Protein AF-A0A935K4A4-F1 (afdb_monomer_lite)

Foldseek 3Di:
DQQFAAQLQLEQHKKKKKKAKCDDPAFDDDFFKWWAALNWIKTADDPDDHYNDIDMDIGTLYQQRIATPVPRHGGDPVRSSSSNNGTPDMDGDQDTHPDDIGMDMGDTDRDGAAEAEADQEAEEAEDDQAWHKYFNHHYNYHYHYPDDPCQWDWDDDPGIIIIHGDDPDDPDDDD

Secondary structure (DSSP, 8-state):
--SSB--GGGTTSEEEEEEE-S--SSB----SEEEEETTEEEEE--SS---SS-EEEEEE--GGG-EETTT-SBPPHHHHHHHHTTEEEEEE----BSS----EEEEEEE--PEEEE--SS--EEEE-SS-EEEE--SS--EEEE-S-GGGEEEEE-SS-EEEEE-----S----

Sequence (175 aa):
MAFLGDQSLADGERISFDMRQSSNLNQFNADDIILQGGGLRLVHDLTSNPGTNWTHFDVPLEYNEWRDKTSGALATPAQFSQALSAVLALYIRGEYSNDPEIGGLDNVVLKRAALVSGTAGADSISDAAGSDIIDGGAGVDLVSFSGLRSSFSVEKNASSWIVHAGIDHNQPNRY

Structure (mmCIF, N/CA/C/O backbone):
data_AF-A0A935K4A4-F1
#
_entry.id   AF-A0A935K4A4-F1
#
loop_
_atom_site.group_PDB
_atom_site.id
_atom_site.type_symbol
_atom_site.label_atom_id
_atom_site.label_alt_id
_atom_site.label_comp_id
_atom_site.label_asym_id
_atom_site.label_entity_id
_atom_site.label_seq_id
_atom_site.pdbx_PDB_ins_code
_atom_site.Cartn_x
_atom_site.Cartn_y
_atom_site.Cartn_z
_atom_site.occupancy
_atom_site.B_iso_or_equiv
_atom_site.auth_seq_id
_atom_site.auth_comp_id
_atom_site.auth_asym_id
_atom_site.auth_atom_id
_atom_site.pdbx_PDB_model_num
ATOM 1 N N . MET A 1 1 ? -5.847 -14.988 -3.941 1.00 53.28 1 MET A N 1
ATOM 2 C CA . MET A 1 1 ? -6.686 -13.772 -3.839 1.00 53.28 1 MET A CA 1
ATOM 3 C C . MET A 1 1 ? -6.130 -12.810 -2.776 1.00 53.28 1 MET A C 1
ATOM 5 O O . MET A 1 1 ? -6.903 -12.221 -2.044 1.00 53.28 1 MET A O 1
ATOM 9 N N . ALA A 1 2 ? -4.803 -12.650 -2.658 1.00 82.12 2 ALA A N 1
ATOM 10 C CA . ALA A 1 2 ? -4.202 -11.922 -1.529 1.00 82.12 2 ALA A CA 1
ATOM 11 C C . ALA A 1 2 ? -4.163 -10.389 -1.708 1.00 82.12 2 ALA A C 1
ATOM 13 O O . ALA A 1 2 ? -4.127 -9.674 -0.719 1.00 82.12 2 ALA A O 1
ATOM 14 N N . PHE A 1 3 ? -4.209 -9.899 -2.953 1.00 92.00 3 PHE A N 1
ATOM 15 C CA . PHE A 1 3 ? -3.975 -8.485 -3.296 1.00 92.00 3 PHE A CA 1
ATOM 16 C C . PHE A 1 3 ? -5.168 -7.787 -3.969 1.00 92.00 3 PHE A C 1
ATOM 18 O O . PHE A 1 3 ? -5.095 -6.604 -4.274 1.00 92.00 3 PHE A O 1
ATOM 25 N N . LEU A 1 4 ? -6.242 -8.526 -4.261 1.00 96.38 4 LEU A N 1
ATOM 26 C CA . LEU A 1 4 ? -7.413 -8.039 -5.002 1.00 96.38 4 LEU A CA 1
ATOM 27 C C . LEU A 1 4 ? -8.659 -8.076 -4.112 1.00 96.38 4 LEU A C 1
ATOM 29 O O . LEU A 1 4 ? -8.640 -8.709 -3.056 1.00 96.38 4 LEU A O 1
ATOM 33 N N . GLY A 1 5 ? -9.745 -7.455 -4.563 1.00 97.00 5 GLY A N 1
ATOM 34 C CA . GLY A 1 5 ? -10.986 -7.332 -3.800 1.00 97.00 5 GLY A CA 1
ATOM 35 C C . GLY A 1 5 ? -10.921 -6.200 -2.779 1.00 97.00 5 GLY A C 1
ATOM 36 O O . GLY A 1 5 ? -10.238 -5.205 -3.005 1.00 97.00 5 GLY A O 1
ATOM 37 N N . ASP A 1 6 ? -11.648 -6.347 -1.676 1.00 96.50 6 ASP A N 1
ATOM 38 C CA . ASP A 1 6 ? -11.671 -5.347 -0.609 1.00 96.50 6 ASP A CA 1
ATOM 39 C C . ASP A 1 6 ? -10.356 -5.360 0.188 1.00 96.50 6 ASP A C 1
ATOM 41 O O . ASP A 1 6 ? -10.041 -6.299 0.931 1.00 96.50 6 ASP A O 1
ATOM 45 N N . GLN A 1 7 ? -9.585 -4.292 0.007 1.00 96.94 7 GLN A N 1
ATOM 46 C CA . GLN A 1 7 ? -8.324 -4.016 0.679 1.00 96.94 7 GLN A CA 1
ATOM 47 C C . GLN A 1 7 ? -8.425 -2.766 1.560 1.00 96.94 7 GLN A C 1
ATOM 49 O O . GLN A 1 7 ? -7.402 -2.170 1.875 1.00 96.94 7 GLN A O 1
ATOM 54 N N . SER A 1 8 ? -9.624 -2.366 2.002 1.00 95.19 8 SER A N 1
ATOM 55 C CA . SER A 1 8 ? -9.807 -1.170 2.838 1.00 95.19 8 SER A CA 1
ATOM 56 C C . SER A 1 8 ? -8.998 -1.199 4.139 1.00 95.19 8 SER A C 1
ATOM 58 O O . SER A 1 8 ? -8.599 -0.151 4.626 1.00 95.19 8 SER A O 1
ATOM 60 N N . LEU A 1 9 ? -8.673 -2.385 4.667 1.00 93.25 9 LEU A N 1
ATOM 61 C CA . LEU A 1 9 ? -7.792 -2.535 5.836 1.00 93.25 9 LEU A CA 1
ATOM 62 C C . LEU A 1 9 ? -6.310 -2.238 5.556 1.00 93.25 9 LEU A C 1
ATOM 64 O O . LEU A 1 9 ? -5.503 -2.322 6.473 1.00 93.25 9 LEU A O 1
ATOM 68 N N . ALA A 1 10 ? -5.932 -1.958 4.310 1.00 94.50 10 ALA A N 1
ATOM 69 C CA . ALA A 1 10 ? -4.580 -1.547 3.944 1.00 94.50 10 ALA A CA 1
ATOM 70 C C . ALA A 1 10 ? -4.402 -0.016 3.938 1.00 94.50 10 ALA A C 1
ATOM 72 O O . ALA A 1 10 ? -3.289 0.456 3.728 1.00 94.50 10 ALA A O 1
ATOM 73 N N . ASP A 1 11 ? -5.475 0.762 4.127 1.00 93.75 11 ASP A N 1
ATOM 74 C CA . ASP A 1 11 ? -5.402 2.227 4.199 1.00 93.75 11 ASP A CA 1
ATOM 75 C C . ASP A 1 11 ? -4.582 2.655 5.428 1.00 93.75 11 ASP A C 1
ATOM 77 O O . ASP A 1 11 ? -4.854 2.211 6.544 1.00 93.75 11 ASP A O 1
ATOM 81 N N . GLY A 1 12 ? -3.538 3.458 5.214 1.00 91.12 12 GLY A N 1
ATOM 82 C CA . GLY A 1 12 ? -2.557 3.831 6.238 1.00 91.12 12 GLY A CA 1
ATOM 83 C C . GLY A 1 12 ? -1.518 2.749 6.569 1.00 91.12 12 GLY A C 1
ATOM 84 O O . GLY A 1 12 ? -0.642 2.979 7.400 1.00 91.12 12 GLY A O 1
ATOM 85 N N . GLU A 1 13 ? -1.580 1.579 5.925 1.00 93.31 13 GLU A N 1
ATOM 86 C CA . GLU A 1 13 ? -0.569 0.526 6.052 1.00 93.31 13 GLU A CA 1
ATOM 87 C C . GLU A 1 13 ? 0.520 0.675 4.980 1.00 93.31 13 GLU A C 1
ATOM 89 O O . GLU A 1 13 ? 0.824 1.777 4.519 1.00 93.31 13 GLU A O 1
ATOM 94 N N . ARG A 1 14 ? 1.182 -0.426 4.606 1.00 94.69 14 ARG A N 1
ATOM 95 C CA . ARG A 1 14 ? 2.311 -0.410 3.674 1.00 94.69 14 ARG A CA 1
ATOM 96 C C . ARG A 1 14 ? 2.249 -1.557 2.679 1.00 94.69 14 ARG A C 1
ATOM 98 O O . ARG A 1 14 ? 1.769 -2.649 2.994 1.00 94.69 14 ARG A O 1
ATOM 105 N N . ILE A 1 15 ? 2.785 -1.314 1.491 1.00 96.94 15 ILE A N 1
ATOM 106 C CA . ILE A 1 15 ? 3.172 -2.356 0.545 1.00 96.94 15 ILE A CA 1
ATOM 107 C C . ILE A 1 15 ? 4.695 -2.450 0.526 1.00 96.94 15 ILE A C 1
ATOM 109 O O . ILE A 1 15 ? 5.377 -1.456 0.280 1.00 96.94 15 ILE A O 1
ATOM 113 N N . SER A 1 16 ? 5.227 -3.642 0.769 1.00 97.12 16 SER A N 1
ATOM 114 C CA . SER A 1 16 ? 6.663 -3.897 0.733 1.00 97.12 16 SER A CA 1
ATOM 115 C C . SER A 1 16 ? 7.013 -5.018 -0.230 1.00 97.12 16 SER A C 1
ATOM 117 O O . SER A 1 16 ? 6.187 -5.877 -0.540 1.00 97.12 16 SER A O 1
ATOM 119 N N . PHE A 1 17 ? 8.220 -4.953 -0.777 1.00 97.94 17 PHE A N 1
ATOM 120 C CA . PHE A 1 17 ? 8.736 -5.913 -1.745 1.00 97.94 17 PHE A CA 1
ATOM 121 C C . PHE A 1 17 ? 10.242 -5.713 -1.924 1.00 97.94 17 PHE A C 1
ATOM 123 O O . PHE A 1 17 ? 10.775 -4.638 -1.653 1.00 97.94 17 PHE A O 1
ATOM 130 N N . ASP A 1 18 ? 10.928 -6.732 -2.426 1.00 98.38 18 ASP A N 1
ATOM 131 C CA . ASP A 1 18 ? 12.330 -6.638 -2.817 1.00 98.38 18 ASP A CA 1
ATOM 132 C C . ASP A 1 18 ? 12.451 -6.656 -4.338 1.00 98.38 18 ASP A C 1
ATOM 134 O O . ASP A 1 18 ? 11.817 -7.467 -5.015 1.00 98.38 18 ASP A O 1
ATOM 138 N N . MET A 1 19 ? 13.305 -5.789 -4.884 1.00 97.94 19 MET A N 1
ATOM 139 C CA . MET A 1 19 ? 13.618 -5.776 -6.311 1.00 97.94 19 MET A CA 1
ATOM 140 C C . MET A 1 19 ? 15.106 -5.750 -6.600 1.00 97.94 19 MET A C 1
ATOM 142 O O . MET A 1 19 ? 15.900 -5.186 -5.851 1.00 97.94 19 MET A O 1
ATOM 146 N N . ARG A 1 20 ? 15.476 -6.305 -7.750 1.00 96.56 20 ARG A N 1
ATOM 147 C CA . ARG A 1 20 ? 16.801 -6.123 -8.345 1.00 96.56 20 ARG A CA 1
ATOM 148 C C . ARG A 1 20 ? 16.705 -6.022 -9.857 1.00 96.56 20 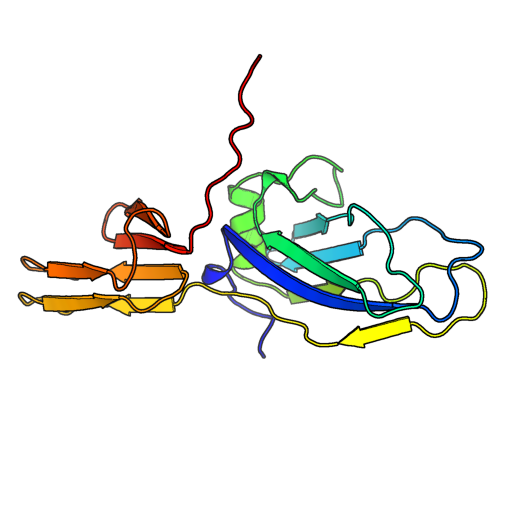ARG A C 1
ATOM 150 O O . ARG A 1 20 ? 15.740 -6.495 -10.450 1.00 96.56 20 ARG A O 1
ATOM 157 N N . GLN A 1 21 ? 17.759 -5.494 -10.452 1.00 96.56 21 GLN A N 1
ATOM 158 C CA . GLN A 1 21 ? 17.995 -5.505 -11.891 1.00 96.56 21 GLN A CA 1
ATOM 159 C C . GLN A 1 21 ? 19.305 -6.237 -12.177 1.00 96.56 21 GLN A C 1
ATOM 161 O O . GLN A 1 21 ? 20.150 -6.405 -11.297 1.00 96.56 21 GLN A O 1
ATOM 166 N N . SER A 1 22 ? 19.517 -6.659 -13.416 1.00 95.75 22 SER A N 1
ATOM 167 C CA . SER A 1 22 ? 20.818 -7.216 -13.819 1.00 95.75 22 SER A CA 1
ATOM 168 C C . SER A 1 22 ? 21.868 -6.135 -14.141 1.00 95.75 22 SER A C 1
ATOM 170 O O . SER A 1 22 ? 23.069 -6.409 -14.124 1.00 95.75 22 SER A O 1
ATOM 172 N N . SER A 1 23 ? 21.421 -4.901 -14.399 1.00 94.69 23 SER A N 1
ATOM 173 C CA . SER A 1 23 ? 22.213 -3.726 -14.791 1.00 94.69 23 SER A CA 1
ATOM 174 C C . SER A 1 23 ? 21.502 -2.444 -14.340 1.00 94.69 23 SER A C 1
ATOM 176 O O . SER A 1 23 ? 20.295 -2.455 -14.153 1.00 94.69 23 SER A O 1
ATOM 178 N N . ASN A 1 24 ? 22.227 -1.333 -14.190 1.00 93.00 24 ASN A N 1
ATOM 179 C CA . ASN A 1 24 ? 21.666 -0.002 -13.911 1.00 93.00 24 ASN A CA 1
ATOM 180 C C . ASN A 1 24 ? 21.921 1.008 -15.047 1.00 93.00 24 ASN A C 1
ATOM 182 O O . ASN A 1 24 ? 21.880 2.221 -14.840 1.00 93.00 24 ASN A O 1
ATOM 186 N N . LEU A 1 25 ? 22.227 0.513 -16.246 1.00 94.12 25 LEU A N 1
ATOM 187 C CA . LEU A 1 25 ? 22.482 1.339 -17.423 1.00 94.12 25 LEU A CA 1
ATOM 188 C C . LEU A 1 25 ? 21.177 1.686 -18.150 1.00 94.12 25 LEU A C 1
ATOM 190 O O . LEU A 1 25 ? 20.208 0.933 -18.098 1.00 94.12 25 LEU A O 1
ATOM 194 N N . ASN A 1 26 ? 21.171 2.828 -18.846 1.00 94.12 26 ASN A N 1
ATOM 195 C CA . ASN A 1 26 ? 20.101 3.252 -19.762 1.00 94.12 26 ASN A CA 1
ATOM 196 C C . ASN A 1 26 ? 18.685 3.241 -19.159 1.00 94.12 26 ASN A C 1
ATOM 198 O O . ASN A 1 26 ? 17.715 2.862 -19.825 1.00 94.12 26 ASN A O 1
ATOM 202 N N . GLN A 1 27 ? 18.573 3.682 -17.902 1.00 94.75 27 GLN A N 1
ATOM 203 C CA . GLN A 1 27 ? 17.307 3.677 -17.179 1.00 94.75 27 GLN A CA 1
ATOM 204 C C . GLN A 1 27 ? 16.279 4.664 -17.755 1.00 94.75 27 GLN A C 1
ATOM 206 O O . GLN A 1 27 ? 16.631 5.747 -18.226 1.00 94.75 27 GLN A O 1
ATOM 211 N N . PHE A 1 28 ? 14.997 4.303 -17.682 1.00 94.56 28 PHE A N 1
ATOM 212 C CA . PHE A 1 28 ? 13.868 5.161 -18.051 1.00 94.56 28 PHE A CA 1
ATOM 213 C C . PHE A 1 28 ? 12.919 5.392 -16.870 1.00 94.56 28 PHE A C 1
ATOM 215 O O . PHE A 1 28 ? 12.956 4.669 -15.875 1.00 94.56 28 PHE A O 1
ATOM 222 N N . ASN A 1 29 ? 12.047 6.395 -16.984 1.00 94.88 29 ASN A N 1
ATOM 223 C CA . ASN A 1 29 ? 11.013 6.683 -15.990 1.00 94.88 29 ASN A CA 1
ATOM 224 C C . ASN A 1 29 ? 9.649 6.136 -16.433 1.00 94.88 29 ASN A C 1
ATOM 226 O O . ASN A 1 29 ? 9.274 6.286 -17.597 1.00 94.88 29 ASN A O 1
ATOM 230 N N . ALA A 1 30 ? 8.905 5.548 -15.504 1.00 95.25 30 ALA A N 1
ATOM 231 C CA . ALA A 1 30 ? 7.518 5.119 -15.652 1.00 95.25 30 ALA A CA 1
ATOM 232 C C . ALA A 1 30 ? 6.883 5.039 -14.256 1.00 95.25 30 ALA A C 1
ATOM 234 O O . ALA A 1 30 ? 7.611 5.128 -13.275 1.00 95.25 30 ALA A O 1
ATOM 235 N N . ASP A 1 31 ? 5.562 4.843 -14.175 1.00 97.44 31 ASP A N 1
ATOM 236 C CA . ASP A 1 31 ? 4.924 4.608 -12.873 1.00 97.44 31 ASP A CA 1
ATOM 237 C C . ASP A 1 31 ? 5.467 3.315 -12.265 1.00 97.44 31 ASP A C 1
ATOM 239 O O . ASP A 1 31 ? 5.477 2.274 -12.938 1.00 97.44 31 ASP A O 1
ATOM 243 N N . ASP A 1 32 ? 5.870 3.363 -11.001 1.00 98.31 32 ASP A N 1
ATOM 244 C CA . ASP A 1 32 ? 6.501 2.211 -10.365 1.00 98.31 32 ASP A CA 1
ATOM 245 C C . ASP A 1 32 ? 5.487 1.288 -9.691 1.00 98.31 32 ASP A C 1
ATOM 247 O O . ASP A 1 32 ? 5.599 0.066 -9.792 1.00 98.31 32 ASP A O 1
ATOM 251 N N . ILE A 1 33 ? 4.459 1.849 -9.052 1.00 98.56 33 ILE A N 1
ATOM 252 C CA . ILE A 1 33 ? 3.354 1.079 -8.480 1.00 98.56 33 ILE A CA 1
ATOM 253 C C . ILE A 1 33 ? 2.035 1.650 -8.976 1.00 98.56 33 ILE A C 1
ATOM 255 O O . ILE A 1 33 ? 1.818 2.858 -8.955 1.00 98.56 33 ILE A O 1
ATOM 259 N N . ILE A 1 34 ? 1.135 0.776 -9.423 1.00 98.62 34 ILE A N 1
ATOM 260 C CA . ILE A 1 34 ? -0.198 1.151 -9.895 1.00 98.62 34 ILE A CA 1
ATOM 261 C C . ILE A 1 34 ? -1.238 0.356 -9.111 1.00 98.62 34 ILE A C 1
ATOM 263 O O . ILE A 1 34 ? -1.319 -0.866 -9.242 1.00 98.62 34 ILE A O 1
ATOM 267 N N . LEU A 1 35 ? -2.086 1.067 -8.375 1.00 98.50 35 LEU A N 1
ATOM 268 C CA . LEU A 1 35 ? -3.283 0.547 -7.730 1.00 98.50 35 LEU A CA 1
ATOM 269 C C . LEU A 1 35 ? -4.504 0.886 -8.590 1.00 98.50 35 LEU A C 1
ATOM 271 O O . LEU A 1 35 ? -4.823 2.056 -8.804 1.00 98.50 35 LEU A O 1
ATOM 275 N N . GLN A 1 36 ? -5.208 -0.129 -9.084 1.00 98.50 36 GLN A N 1
ATOM 276 C CA . GLN A 1 36 ? -6.427 0.046 -9.867 1.00 98.50 36 GLN A CA 1
ATOM 277 C C . GLN A 1 36 ? -7.612 -0.582 -9.142 1.00 98.50 36 GLN A C 1
ATOM 279 O O . GLN A 1 36 ? -7.632 -1.788 -8.909 1.00 98.50 36 GLN A O 1
ATOM 284 N N . GLY A 1 37 ? -8.631 0.217 -8.842 1.00 97.88 37 GLY A N 1
ATOM 285 C CA . GLY A 1 37 ? -9.810 -0.219 -8.099 1.00 97.88 37 GLY A CA 1
ATOM 286 C C . GLY A 1 37 ? -10.860 0.879 -8.015 1.00 97.88 37 GLY A C 1
ATOM 287 O O . GLY A 1 37 ? -10.551 2.047 -8.236 1.00 97.88 37 GLY A O 1
ATOM 288 N N . GLY A 1 38 ? -12.124 0.515 -7.793 1.00 94.81 38 GLY A N 1
ATOM 289 C CA . GLY A 1 38 ? -13.218 1.493 -7.687 1.00 94.81 38 GLY A CA 1
ATOM 290 C C . GLY A 1 38 ? -13.373 2.434 -8.898 1.00 94.81 38 GLY A C 1
ATOM 291 O O . GLY A 1 38 ? -13.920 3.522 -8.756 1.00 94.81 38 GLY A O 1
ATOM 292 N N . GLY A 1 39 ? -12.869 2.058 -10.081 1.00 96.50 39 GLY A N 1
ATOM 293 C CA . GLY A 1 39 ? -12.839 2.912 -11.280 1.00 96.50 39 GLY A CA 1
ATOM 294 C C . GLY A 1 39 ? -11.689 3.930 -11.334 1.00 96.50 39 GLY A C 1
ATOM 295 O O . GLY A 1 39 ? -11.613 4.702 -12.286 1.00 96.50 39 GLY A O 1
ATOM 296 N N . LEU A 1 40 ? -10.791 3.920 -10.350 1.00 98.25 40 LEU A N 1
ATOM 297 C CA . LEU A 1 40 ? -9.618 4.786 -10.252 1.00 98.25 40 LEU A CA 1
ATOM 298 C C . LEU A 1 40 ? -8.342 4.022 -10.610 1.00 98.25 40 LEU A C 1
ATOM 300 O O . LEU A 1 40 ? -8.274 2.794 -10.500 1.00 98.25 40 LEU A O 1
ATOM 304 N N . ARG A 1 41 ? -7.315 4.771 -11.017 1.00 98.56 41 ARG A N 1
ATOM 305 C CA . ARG A 1 41 ? -5.956 4.267 -11.216 1.00 98.56 41 ARG A CA 1
ATOM 306 C C . ARG A 1 41 ? -4.993 5.208 -10.508 1.00 98.56 41 ARG A C 1
ATOM 308 O O . ARG A 1 41 ? -4.707 6.286 -11.020 1.00 98.56 41 ARG A O 1
ATOM 315 N N . LEU A 1 42 ? -4.537 4.805 -9.331 1.00 98.81 42 LEU A N 1
ATOM 316 C CA . LEU A 1 42 ? -3.618 5.573 -8.503 1.00 98.81 42 LEU A CA 1
ATOM 317 C C . LEU A 1 42 ? -2.198 5.054 -8.703 1.00 98.81 42 LEU A C 1
ATOM 319 O O . LEU A 1 42 ? -1.996 3.845 -8.812 1.00 98.81 42 LEU A O 1
ATOM 323 N N . VAL A 1 43 ? -1.230 5.960 -8.781 1.00 98.81 43 VAL A N 1
ATOM 324 C CA . VAL A 1 43 ? 0.175 5.631 -9.023 1.00 98.81 43 VAL A CA 1
ATOM 325 C C . VAL A 1 43 ? 1.095 6.210 -7.967 1.00 98.81 43 VAL A C 1
ATOM 327 O O . VAL A 1 43 ? 0.835 7.294 -7.444 1.00 98.81 43 VAL A O 1
ATOM 330 N N . HIS A 1 44 ? 2.166 5.480 -7.687 1.00 98.56 44 HIS A N 1
ATOM 331 C CA . HIS A 1 44 ? 3.269 5.903 -6.840 1.00 98.56 44 HIS A CA 1
ATOM 332 C C . HIS A 1 44 ? 4.582 5.695 -7.595 1.00 98.56 44 HIS A C 1
ATOM 334 O O . HIS A 1 44 ? 4.802 4.627 -8.173 1.00 98.56 44 HIS A O 1
ATOM 340 N N . ASP A 1 45 ? 5.433 6.717 -7.566 1.00 97.44 45 ASP A N 1
ATOM 341 C CA . ASP A 1 45 ? 6.794 6.667 -8.095 1.00 97.44 45 ASP A CA 1
ATOM 342 C C . ASP A 1 45 ? 7.748 6.447 -6.921 1.00 97.44 45 ASP A C 1
ATOM 344 O O . ASP A 1 45 ? 7.696 7.172 -5.924 1.00 97.44 45 ASP A O 1
ATOM 348 N N . LEU A 1 46 ? 8.619 5.448 -7.031 1.00 96.56 46 LEU A N 1
ATOM 349 C CA . LEU A 1 46 ? 9.626 5.162 -6.022 1.00 96.56 46 LEU A CA 1
ATOM 350 C C . LEU A 1 46 ? 10.667 6.281 -5.998 1.00 96.56 46 LEU A C 1
ATOM 352 O O . LEU A 1 46 ? 11.016 6.892 -7.006 1.00 96.56 46 LEU A O 1
ATOM 356 N N . THR A 1 47 ? 11.243 6.518 -4.823 1.00 93.69 47 THR A N 1
ATOM 357 C CA . THR A 1 47 ? 12.283 7.544 -4.649 1.00 93.69 47 THR A CA 1
ATOM 358 C C . THR A 1 47 ? 13.602 7.191 -5.341 1.00 93.69 47 THR A C 1
ATOM 360 O O . THR A 1 47 ? 14.431 8.070 -5.580 1.00 93.69 47 THR A O 1
ATOM 363 N N . SER A 1 48 ? 13.818 5.911 -5.655 1.00 94.44 48 SER A N 1
ATOM 364 C CA . SER A 1 48 ? 14.973 5.423 -6.406 1.00 94.44 48 SER A CA 1
ATOM 365 C C . SER A 1 48 ? 14.654 4.109 -7.115 1.00 94.44 48 SER A C 1
ATOM 367 O O . SER A 1 48 ? 13.850 3.311 -6.635 1.00 94.44 48 SER A O 1
ATOM 369 N N . ASN A 1 49 ? 15.321 3.873 -8.244 1.00 96.00 49 ASN A N 1
ATOM 370 C CA . ASN A 1 49 ? 15.236 2.604 -8.960 1.00 96.00 49 ASN A CA 1
ATOM 371 C C . ASN A 1 49 ? 16.037 1.509 -8.226 1.00 96.00 49 ASN A C 1
ATOM 373 O O . ASN A 1 49 ? 17.049 1.823 -7.589 1.00 96.00 49 ASN A O 1
ATOM 377 N N . PRO A 1 50 ? 15.649 0.223 -8.348 1.00 96.50 50 PRO A N 1
ATOM 378 C CA . PRO A 1 50 ? 16.411 -0.870 -7.758 1.00 96.50 50 PRO A CA 1
ATOM 379 C C . PRO A 1 50 ? 17.845 -0.938 -8.295 1.00 96.50 50 PRO A C 1
ATOM 381 O O . PRO A 1 50 ? 18.118 -0.638 -9.459 1.00 96.50 50 PRO A O 1
ATOM 384 N N . GLY A 1 51 ? 18.770 -1.364 -7.436 1.00 94.94 51 GLY A N 1
ATOM 385 C CA . GLY A 1 51 ? 20.148 -1.642 -7.829 1.00 94.94 51 GLY A CA 1
ATOM 386 C C . GLY A 1 51 ? 20.332 -3.028 -8.455 1.00 94.94 51 GLY A C 1
ATOM 387 O O . GLY A 1 51 ? 19.382 -3.773 -8.698 1.00 94.94 51 GLY A O 1
ATOM 388 N N . THR A 1 52 ? 21.597 -3.406 -8.661 1.00 96.25 52 THR A N 1
ATOM 389 C CA . THR A 1 52 ? 21.964 -4.767 -9.094 1.00 96.25 52 THR A CA 1
ATOM 390 C C . THR A 1 52 ? 21.967 -5.795 -7.957 1.00 96.25 52 THR A C 1
ATOM 392 O O . THR A 1 52 ? 21.934 -7.002 -8.194 1.00 96.25 52 THR A O 1
ATOM 395 N N . ASN A 1 53 ? 21.960 -5.322 -6.708 1.00 97.00 53 ASN A N 1
ATOM 396 C CA . ASN A 1 53 ? 21.636 -6.122 -5.530 1.00 97.00 53 ASN A CA 1
ATOM 397 C C . ASN A 1 53 ? 20.137 -6.011 -5.219 1.00 97.00 53 ASN A C 1
ATOM 399 O O . ASN A 1 53 ? 19.505 -5.008 -5.557 1.00 97.00 53 ASN A O 1
ATOM 403 N N . TRP A 1 54 ? 19.592 -7.009 -4.517 1.00 97.69 54 TRP A N 1
ATOM 404 C CA . TRP A 1 54 ? 18.244 -6.918 -3.952 1.00 97.69 54 TRP A CA 1
ATOM 405 C C . TRP A 1 54 ? 18.120 -5.678 -3.064 1.00 97.69 54 TRP A C 1
ATOM 407 O O . TRP A 1 54 ? 18.913 -5.473 -2.146 1.00 97.69 54 TRP A O 1
ATOM 417 N N . THR A 1 55 ? 17.141 -4.846 -3.393 1.00 96.75 55 THR A N 1
ATOM 418 C CA . THR A 1 55 ? 16.816 -3.581 -2.743 1.00 96.75 55 THR A CA 1
ATOM 419 C C . THR A 1 55 ? 15.413 -3.706 -2.172 1.00 96.75 55 THR A C 1
ATOM 421 O O . THR A 1 55 ? 14.488 -4.041 -2.911 1.00 96.75 55 THR A O 1
ATOM 424 N N . HIS A 1 56 ? 15.273 -3.444 -0.876 1.00 97.56 56 HIS A N 1
ATOM 425 C CA . HIS A 1 56 ? 13.986 -3.463 -0.194 1.00 97.56 56 HIS A CA 1
ATOM 426 C C . HIS A 1 56 ? 13.246 -2.142 -0.391 1.00 97.56 56 HIS A C 1
ATOM 428 O O . HIS A 1 56 ? 13.816 -1.073 -0.157 1.00 97.56 56 HIS A O 1
ATOM 434 N N . PHE A 1 57 ? 11.977 -2.228 -0.770 1.00 97.75 57 PHE A N 1
ATOM 435 C CA . PHE A 1 57 ? 11.053 -1.107 -0.850 1.00 97.75 57 PHE A CA 1
ATOM 436 C C . PHE A 1 57 ? 9.920 -1.303 0.148 1.00 97.75 57 PHE A C 1
ATOM 438 O O . PHE A 1 57 ? 9.396 -2.405 0.302 1.00 97.75 57 PHE A O 1
ATOM 445 N N . ASP A 1 58 ? 9.540 -0.211 0.802 1.00 96.94 58 ASP A N 1
ATOM 446 C CA . ASP A 1 58 ? 8.486 -0.179 1.809 1.00 96.94 58 ASP A CA 1
ATOM 447 C C . ASP A 1 58 ? 7.677 1.115 1.655 1.00 96.94 58 ASP A C 1
ATOM 449 O O . ASP A 1 58 ? 8.059 2.185 2.142 1.00 96.94 58 ASP A O 1
ATOM 453 N N . VAL A 1 59 ? 6.583 1.028 0.903 1.00 96.75 59 VAL A N 1
ATOM 454 C CA . VAL A 1 59 ? 5.807 2.173 0.418 1.00 96.75 59 VAL A CA 1
ATOM 455 C C . VAL A 1 59 ? 4.545 2.360 1.262 1.00 96.75 59 VAL A C 1
ATOM 457 O O . VAL A 1 59 ? 3.773 1.410 1.412 1.00 96.75 59 VAL A O 1
ATOM 460 N N . PRO A 1 60 ? 4.295 3.572 1.790 1.00 95.94 60 PRO A N 1
ATOM 461 C CA . PRO A 1 60 ? 3.072 3.865 2.528 1.00 95.94 60 PRO A CA 1
ATOM 462 C C . PRO A 1 60 ? 1.842 3.827 1.610 1.00 95.94 60 PRO A C 1
ATOM 464 O O . PRO A 1 60 ? 1.838 4.366 0.498 1.00 95.94 60 PRO A O 1
ATOM 467 N N . LEU A 1 61 ? 0.761 3.228 2.098 1.00 96.44 61 LEU A N 1
ATOM 468 C CA . LEU A 1 61 ? -0.566 3.284 1.487 1.00 96.44 61 LEU A CA 1
ATOM 469 C C . LEU A 1 61 ? -1.346 4.451 2.087 1.00 96.44 61 LEU A C 1
ATOM 471 O O . LEU A 1 61 ? -2.388 4.276 2.709 1.00 96.44 61 LEU A O 1
ATOM 475 N N . GLU A 1 62 ? -0.805 5.651 1.897 1.00 95.06 62 GLU A N 1
ATOM 476 C CA . GLU A 1 62 ? -1.385 6.908 2.361 1.00 95.06 62 GLU A CA 1
ATOM 477 C C . GLU A 1 62 ? -1.711 7.795 1.160 1.00 95.06 62 GLU A C 1
ATOM 479 O O . GLU A 1 62 ? -0.885 7.990 0.270 1.00 95.06 62 GLU A O 1
ATOM 484 N N . TYR A 1 63 ? -2.918 8.358 1.115 1.00 96.25 63 TYR A N 1
ATOM 485 C CA . TYR A 1 63 ? -3.433 9.070 -0.062 1.00 96.25 63 TYR A CA 1
ATOM 486 C C . TYR A 1 63 ? -2.498 10.171 -0.611 1.00 96.25 63 TYR A C 1
ATOM 488 O O . TYR A 1 63 ? -2.426 10.373 -1.821 1.00 96.25 63 TYR A O 1
ATOM 496 N N . ASN A 1 64 ? -1.771 10.880 0.255 1.00 95.50 64 ASN A N 1
ATOM 497 C CA . ASN A 1 64 ? -0.874 11.986 -0.096 1.00 95.50 64 ASN A CA 1
ATOM 498 C C . ASN A 1 64 ? 0.449 11.539 -0.734 1.00 95.50 64 ASN A C 1
ATOM 500 O O . ASN A 1 64 ? 1.195 12.387 -1.220 1.00 95.50 64 ASN A O 1
ATOM 504 N N . GLU A 1 65 ? 0.709 10.237 -0.771 1.00 97.06 65 GLU A N 1
ATOM 505 C CA . GLU A 1 65 ? 1.880 9.633 -1.412 1.00 97.06 65 GLU A CA 1
ATOM 506 C C . GLU A 1 65 ? 1.555 9.115 -2.822 1.00 97.06 65 GLU A C 1
ATOM 508 O O . GLU A 1 65 ? 2.445 8.715 -3.569 1.00 97.06 65 GLU A O 1
ATOM 513 N N . TRP A 1 66 ? 0.280 9.142 -3.217 1.00 98.56 66 TRP A N 1
ATOM 514 C CA . TRP A 1 66 ? -0.204 8.591 -4.480 1.00 98.56 66 TRP A CA 1
ATOM 515 C C . TRP A 1 66 ? -0.834 9.674 -5.348 1.00 98.56 66 TRP A C 1
ATOM 517 O O . TRP A 1 66 ? -1.353 10.678 -4.860 1.00 98.56 66 TRP A O 1
ATOM 527 N N . ARG A 1 67 ? -0.813 9.473 -6.666 1.00 98.62 67 ARG A N 1
ATOM 528 C CA . ARG A 1 67 ? -1.413 10.383 -7.649 1.00 98.62 67 ARG A CA 1
ATOM 529 C C . ARG A 1 67 ? -2.473 9.683 -8.468 1.00 98.62 67 ARG A C 1
ATOM 531 O O . ARG A 1 67 ? -2.303 8.532 -8.851 1.00 98.62 67 ARG A O 1
ATOM 538 N N . ASP A 1 68 ? -3.543 10.385 -8.805 1.00 98.38 68 ASP A N 1
ATOM 539 C CA . ASP A 1 68 ? -4.469 9.896 -9.820 1.00 98.38 68 ASP A CA 1
ATOM 540 C C . ASP A 1 68 ? -3.793 9.940 -11.198 1.00 98.38 68 ASP A C 1
ATOM 542 O O . ASP A 1 68 ? -3.344 10.993 -11.650 1.00 98.38 68 ASP A O 1
ATOM 546 N N . LYS A 1 69 ? -3.722 8.797 -11.888 1.00 97.62 69 LYS A N 1
ATOM 547 C CA . LYS A 1 69 ? -3.003 8.661 -13.165 1.00 97.62 69 LYS A CA 1
ATOM 548 C C . LYS A 1 69 ? -3.557 9.577 -14.256 1.00 97.62 69 LYS A C 1
ATOM 550 O O . LYS A 1 69 ? -2.812 9.987 -15.143 1.00 97.62 69 LYS A O 1
ATOM 555 N N . THR A 1 70 ? -4.858 9.853 -14.222 1.00 96.31 70 THR A N 1
ATOM 556 C CA . THR A 1 70 ? -5.545 10.618 -15.268 1.00 96.31 70 THR A CA 1
ATOM 557 C C . THR A 1 70 ? -5.259 12.109 -15.135 1.00 96.31 70 THR A C 1
ATOM 559 O O . THR A 1 70 ? -4.961 12.776 -16.122 1.00 96.31 70 THR A O 1
ATOM 562 N N . SER A 1 71 ? -5.350 12.634 -13.916 1.00 97.19 71 SER A N 1
ATOM 563 C CA . SER A 1 71 ? -5.190 14.060 -13.627 1.00 97.19 71 SER A CA 1
ATOM 564 C C . SER A 1 71 ? -3.766 14.459 -13.228 1.00 97.19 71 SER A C 1
ATOM 566 O O . SER A 1 71 ? -3.411 15.629 -13.351 1.00 97.19 71 SER A O 1
ATOM 568 N N . GLY A 1 72 ? -2.955 13.524 -12.725 1.00 96.94 72 GLY A N 1
ATOM 569 C CA . GLY A 1 72 ? -1.626 13.772 -12.151 1.00 96.94 72 GLY A CA 1
ATOM 570 C C . GLY A 1 72 ? -1.641 14.444 -10.768 1.00 96.94 72 GLY A C 1
ATOM 571 O O . GLY A 1 72 ? -0.584 14.640 -10.155 1.00 96.94 72 GLY A O 1
ATOM 572 N N . ALA A 1 73 ? -2.821 14.805 -10.258 1.00 98.00 73 ALA A N 1
ATOM 573 C CA . ALA A 1 73 ? -2.984 15.381 -8.930 1.00 98.00 73 ALA A CA 1
ATOM 574 C C . ALA A 1 73 ? -2.727 14.329 -7.844 1.00 98.00 73 ALA A C 1
ATOM 576 O O . ALA A 1 73 ? -2.889 13.133 -8.088 1.00 98.00 73 ALA A O 1
ATOM 577 N N . LEU A 1 74 ? -2.349 14.779 -6.641 1.00 98.38 74 LEU A N 1
ATOM 578 C CA . LEU A 1 74 ? -2.344 13.898 -5.471 1.00 98.38 74 LEU A CA 1
ATOM 579 C C . LEU A 1 74 ? -3.739 13.301 -5.280 1.00 98.38 74 LEU A C 1
ATOM 581 O O . LEU A 1 74 ? -4.744 13.985 -5.503 1.00 98.38 74 LEU A O 1
ATOM 585 N N . ALA A 1 75 ? -3.792 12.036 -4.878 1.00 98.38 75 ALA A N 1
ATOM 586 C CA . ALA A 1 75 ? -5.047 11.405 -4.531 1.00 98.38 75 ALA A CA 1
ATOM 587 C C . ALA A 1 75 ? -5.667 12.138 -3.335 1.00 98.38 75 ALA A C 1
ATOM 589 O O . ALA A 1 75 ? -4.984 12.740 -2.509 1.00 98.38 75 ALA A O 1
ATOM 590 N N . THR A 1 76 ? -6.987 12.095 -3.246 1.00 98.06 76 THR A N 1
ATOM 591 C CA . THR A 1 76 ? -7.720 12.522 -2.049 1.00 98.06 76 THR A CA 1
ATOM 592 C C . THR A 1 76 ? -7.998 11.315 -1.150 1.00 98.06 76 THR A C 1
ATOM 594 O O . THR A 1 76 ? -8.047 10.193 -1.663 1.00 98.06 76 THR A O 1
ATOM 597 N N . PRO A 1 77 ? -8.275 11.509 0.156 1.00 97.69 77 PRO A N 1
ATOM 598 C CA . PRO A 1 77 ? -8.667 10.404 1.035 1.00 97.69 77 PRO A CA 1
ATOM 599 C C . PRO A 1 77 ? -9.844 9.588 0.477 1.00 97.69 77 PRO A C 1
ATOM 601 O O . PRO A 1 77 ? -9.819 8.362 0.478 1.00 97.69 77 PRO A O 1
ATOM 604 N N . ALA A 1 78 ? -10.848 10.265 -0.093 1.00 97.81 78 ALA A N 1
ATOM 605 C CA . ALA A 1 78 ? -12.014 9.609 -0.684 1.00 97.81 78 ALA A CA 1
ATOM 606 C C . ALA A 1 78 ? -11.653 8.747 -1.904 1.00 97.81 78 ALA A C 1
ATOM 608 O O . ALA A 1 78 ? -12.130 7.622 -2.022 1.00 97.81 78 ALA A O 1
ATOM 609 N N . GLN A 1 79 ? -10.795 9.250 -2.799 1.00 98.44 79 GLN A N 1
ATOM 610 C CA . GLN A 1 79 ? -10.324 8.479 -3.953 1.00 98.44 79 GLN A CA 1
ATOM 611 C C . GLN A 1 79 ? -9.491 7.271 -3.525 1.00 98.44 79 GLN A C 1
ATOM 613 O O . GLN A 1 79 ? -9.651 6.189 -4.085 1.00 98.44 79 GLN A O 1
ATOM 618 N N . PHE A 1 80 ? -8.614 7.442 -2.538 1.00 98.31 80 PHE A N 1
ATOM 619 C CA . PHE A 1 80 ? -7.752 6.367 -2.062 1.00 98.31 80 PHE A CA 1
ATOM 620 C C . PHE A 1 80 ? -8.567 5.241 -1.412 1.00 98.31 80 PHE A C 1
ATOM 622 O O . PHE A 1 80 ? -8.476 4.086 -1.834 1.00 98.31 80 PHE A O 1
ATOM 629 N N . SER A 1 81 ? -9.475 5.599 -0.500 1.00 97.31 81 SER A N 1
ATOM 630 C CA . SER A 1 81 ? -10.421 4.664 0.117 1.00 97.31 81 SER A CA 1
ATOM 631 C C . SER A 1 81 ? -11.303 3.960 -0.928 1.00 97.31 81 SER A C 1
ATOM 633 O O . SER A 1 81 ? -11.466 2.738 -0.896 1.00 97.31 81 SER A O 1
ATOM 635 N N . GLN A 1 82 ? -11.803 4.696 -1.930 1.00 98.19 82 GLN A N 1
ATOM 636 C CA . GLN A 1 82 ? -12.572 4.123 -3.039 1.00 98.19 82 GLN A CA 1
ATOM 637 C C . GLN A 1 82 ? -11.749 3.111 -3.848 1.00 98.19 82 GLN A C 1
ATOM 639 O O . GLN A 1 82 ? -12.269 2.047 -4.192 1.00 98.19 82 GLN A O 1
ATOM 644 N N . ALA A 1 83 ? -10.482 3.405 -4.142 1.00 98.31 83 ALA A N 1
ATOM 645 C CA . ALA A 1 83 ? -9.613 2.490 -4.873 1.00 98.31 83 ALA A CA 1
ATOM 646 C C . ALA A 1 83 ? -9.363 1.190 -4.090 1.00 98.31 83 ALA A C 1
ATOM 648 O O . ALA A 1 83 ? -9.464 0.105 -4.665 1.00 98.31 83 ALA A O 1
ATOM 649 N N . LEU A 1 84 ? -9.112 1.292 -2.781 1.00 98.06 84 LEU A N 1
ATOM 650 C CA . LEU A 1 84 ? -8.880 0.141 -1.904 1.00 98.06 84 LEU A CA 1
ATOM 651 C C . LEU A 1 84 ? -10.135 -0.702 -1.642 1.00 98.06 84 LEU A C 1
ATOM 653 O O . LEU A 1 84 ? -10.013 -1.910 -1.456 1.00 98.06 84 LEU A O 1
ATOM 657 N N . SER A 1 85 ? -11.334 -0.116 -1.689 1.00 97.69 85 SER A N 1
ATOM 658 C CA . SER A 1 85 ? -12.591 -0.845 -1.429 1.00 97.69 85 SER A CA 1
ATOM 659 C C . SER A 1 85 ? -12.883 -1.977 -2.427 1.00 97.69 85 SER A C 1
ATOM 661 O O . SER A 1 85 ? -13.655 -2.892 -2.142 1.00 97.69 85 SER A O 1
ATOM 663 N N . ALA A 1 86 ? -12.278 -1.922 -3.617 1.00 96.81 86 ALA A N 1
ATOM 664 C CA . ALA A 1 86 ? -12.472 -2.906 -4.676 1.00 96.81 86 ALA A CA 1
ATOM 665 C C . ALA A 1 86 ? -11.273 -2.921 -5.634 1.00 96.81 86 ALA A C 1
ATOM 667 O O . ALA A 1 86 ? -11.376 -2.485 -6.787 1.00 96.81 86 ALA A O 1
ATOM 668 N N . VAL A 1 87 ? -10.133 -3.425 -5.160 1.00 98.19 87 VAL A N 1
ATOM 669 C CA . VAL A 1 87 ? -8.901 -3.547 -5.947 1.00 98.19 87 VAL A CA 1
ATOM 670 C C . VAL A 1 87 ? -9.083 -4.580 -7.057 1.00 98.19 87 VAL A C 1
ATOM 672 O O . VAL A 1 87 ? -9.327 -5.764 -6.815 1.00 98.19 87 VAL A O 1
ATOM 675 N N . LEU A 1 88 ? -8.940 -4.122 -8.295 1.00 97.94 88 LEU A N 1
ATOM 676 C CA . LEU A 1 88 ? -9.005 -4.928 -9.511 1.00 97.94 88 LEU A CA 1
ATOM 677 C C . LEU A 1 88 ? -7.619 -5.346 -9.996 1.00 97.94 88 LEU A C 1
ATOM 679 O O . LEU A 1 88 ? -7.471 -6.440 -10.538 1.00 97.94 88 LEU A O 1
ATOM 683 N N . ALA A 1 89 ? -6.615 -4.491 -9.804 1.00 97.69 89 ALA A N 1
ATOM 684 C CA . ALA A 1 89 ? -5.234 -4.806 -10.124 1.00 97.69 89 ALA A CA 1
ATOM 685 C C . ALA A 1 89 ? -4.256 -4.024 -9.244 1.00 97.69 89 ALA A C 1
ATOM 687 O O . ALA A 1 89 ? -4.512 -2.885 -8.854 1.00 97.69 89 ALA A O 1
ATOM 688 N N . LEU A 1 90 ? -3.114 -4.653 -8.990 1.00 97.56 90 LEU A N 1
ATOM 689 C CA . LEU A 1 90 ? -1.950 -4.062 -8.354 1.00 97.56 90 LEU A CA 1
ATOM 690 C C . LEU A 1 90 ? -0.742 -4.426 -9.214 1.00 97.56 90 LEU A C 1
ATOM 692 O O . LEU A 1 90 ? -0.441 -5.608 -9.383 1.00 97.56 90 LEU A O 1
ATOM 696 N N . TYR A 1 91 ? -0.092 -3.421 -9.788 1.00 98.12 91 TYR A N 1
ATOM 697 C CA . TYR A 1 91 ? 1.103 -3.603 -10.603 1.00 98.12 91 TYR A CA 1
ATOM 698 C C . TYR A 1 91 ? 2.309 -3.032 -9.874 1.00 98.12 91 TYR A C 1
ATOM 700 O O . TYR A 1 91 ? 2.230 -1.931 -9.337 1.00 98.12 91 TYR A O 1
ATOM 708 N N . ILE A 1 92 ? 3.414 -3.769 -9.917 1.00 98.12 92 ILE A N 1
ATOM 709 C CA . ILE A 1 92 ? 4.747 -3.301 -9.544 1.00 98.12 92 ILE A CA 1
ATOM 710 C C . ILE A 1 92 ? 5.582 -3.370 -10.818 1.00 98.12 92 ILE A C 1
ATOM 712 O O . ILE A 1 92 ? 5.555 -4.378 -11.534 1.00 98.12 92 ILE A O 1
ATOM 716 N N . ARG A 1 93 ? 6.267 -2.280 -11.141 1.00 96.69 93 ARG A N 1
ATOM 717 C CA . ARG A 1 93 ? 7.101 -2.168 -12.330 1.00 96.69 93 ARG A CA 1
ATOM 718 C C . ARG A 1 93 ? 8.242 -3.176 -12.266 1.00 96.69 93 ARG A C 1
ATOM 720 O O . ARG A 1 93 ? 8.937 -3.259 -11.268 1.00 96.69 93 ARG A O 1
ATOM 727 N N . GLY A 1 94 ? 8.428 -3.933 -13.345 1.00 94.69 94 GLY A N 1
ATOM 728 C CA . GLY A 1 94 ? 9.454 -4.978 -13.435 1.00 94.69 94 GLY A CA 1
ATOM 729 C C . GLY A 1 94 ? 10.660 -4.634 -14.308 1.00 94.69 94 GLY A C 1
ATOM 730 O O . GLY A 1 94 ? 11.627 -5.380 -14.288 1.00 94.69 94 GLY A O 1
ATOM 731 N N . GLU A 1 95 ? 10.593 -3.545 -15.077 1.00 93.31 95 GLU A N 1
ATOM 732 C CA . GLU A 1 95 ? 11.594 -3.174 -16.083 1.00 93.31 95 GLU A CA 1
ATOM 733 C C . GLU A 1 95 ? 11.945 -1.695 -15.941 1.00 93.31 95 GLU A C 1
ATOM 735 O O . GLU A 1 95 ? 11.058 -0.837 -15.880 1.00 93.31 95 GLU A O 1
ATOM 740 N N . TYR A 1 96 ? 13.239 -1.404 -15.914 1.00 95.06 96 TYR A N 1
ATOM 741 C CA . TYR A 1 96 ? 13.781 -0.077 -15.658 1.00 95.06 96 TYR A CA 1
ATOM 742 C C . TYR A 1 96 ? 14.753 0.403 -16.731 1.00 95.06 96 TYR A C 1
ATOM 744 O O . TYR A 1 96 ? 15.048 1.595 -16.733 1.00 95.06 96 TYR A O 1
ATOM 752 N N . SER A 1 97 ? 15.218 -0.460 -17.640 1.00 94.19 97 SER A N 1
ATOM 753 C CA . SER A 1 97 ? 16.187 -0.149 -18.694 1.00 94.19 97 SER A CA 1
ATOM 754 C C . SER A 1 97 ? 15.605 -0.299 -20.104 1.00 94.19 97 SER A C 1
ATOM 756 O O . SER A 1 97 ? 14.690 -1.076 -20.351 1.00 94.19 97 SER A O 1
ATOM 758 N N . ASN A 1 98 ? 16.144 0.460 -21.064 1.00 93.62 98 ASN A N 1
ATOM 759 C CA . ASN A 1 98 ? 15.851 0.241 -22.488 1.00 93.62 98 ASN A CA 1
ATOM 760 C C . ASN A 1 98 ? 16.674 -0.908 -23.098 1.00 93.62 98 ASN A C 1
ATOM 762 O O . ASN A 1 98 ? 16.410 -1.311 -24.233 1.00 93.62 98 ASN A O 1
ATOM 766 N N . ASP A 1 99 ? 17.680 -1.403 -22.377 1.00 93.56 99 ASP A N 1
ATOM 767 C CA . ASP A 1 99 ? 18.495 -2.533 -22.809 1.00 93.56 99 ASP A CA 1
ATOM 768 C C . ASP A 1 99 ? 17.878 -3.865 -22.355 1.00 93.56 99 ASP A C 1
ATOM 770 O O . ASP A 1 99 ? 17.182 -3.901 -21.342 1.00 93.56 99 ASP A O 1
ATOM 774 N N . PRO A 1 100 ? 18.166 -4.987 -23.044 1.00 90.00 100 PRO A N 1
ATOM 775 C CA . PRO A 1 100 ? 17.778 -6.308 -22.565 1.00 90.00 100 PRO A CA 1
ATOM 776 C C . PRO A 1 100 ? 18.404 -6.609 -21.199 1.00 90.00 100 PRO A C 1
ATOM 778 O O . PRO A 1 100 ? 19.627 -6.722 -21.077 1.00 90.00 100 PRO A O 1
ATOM 781 N N . GLU A 1 101 ? 17.561 -6.776 -20.187 1.00 91.19 101 GLU A N 1
ATOM 782 C CA . GLU A 1 101 ? 17.973 -7.006 -18.807 1.00 91.19 101 GLU A CA 1
ATOM 783 C C . GLU A 1 101 ? 17.062 -8.058 -18.128 1.00 91.19 101 GLU A C 1
ATOM 785 O O . GLU A 1 101 ? 16.117 -8.573 -18.729 1.00 91.19 101 GLU A O 1
ATOM 790 N N . ILE A 1 102 ? 17.410 -8.468 -16.908 1.00 92.06 102 ILE A N 1
ATOM 791 C CA . ILE A 1 102 ? 16.633 -9.389 -16.074 1.00 92.06 102 ILE A CA 1
ATOM 792 C C . ILE A 1 102 ? 16.299 -8.711 -14.741 1.00 92.06 102 ILE A C 1
ATOM 794 O O . ILE A 1 102 ? 17.142 -8.645 -13.837 1.00 92.06 102 ILE A O 1
ATOM 798 N N . GLY A 1 103 ? 15.036 -8.321 -14.594 1.00 94.19 103 GLY A N 1
ATOM 799 C CA . GLY A 1 103 ? 14.456 -7.903 -13.327 1.00 94.19 103 GLY A CA 1
ATOM 800 C C . GLY A 1 103 ? 14.179 -9.077 -12.383 1.00 94.19 103 GLY A C 1
ATOM 801 O O . GLY A 1 103 ? 13.938 -10.217 -12.793 1.00 94.19 103 GLY A O 1
ATOM 802 N N . GLY A 1 104 ? 14.203 -8.798 -11.083 1.00 96.50 104 GLY A N 1
ATOM 803 C CA . GLY A 1 104 ? 13.735 -9.697 -10.032 1.00 96.50 104 GLY A CA 1
ATOM 804 C C . GLY A 1 104 ? 12.757 -8.979 -9.111 1.00 96.50 104 GLY A C 1
ATOM 805 O O . GLY A 1 104 ? 12.987 -7.823 -8.765 1.00 96.50 104 GLY A O 1
ATOM 806 N N . LEU A 1 105 ? 11.701 -9.684 -8.706 1.00 97.69 105 LEU A N 1
ATOM 807 C CA . LEU A 1 105 ? 10.719 -9.254 -7.713 1.00 97.69 105 LEU A CA 1
ATOM 808 C C . LEU A 1 105 ? 10.516 -10.399 -6.720 1.00 97.69 105 LEU A C 1
ATOM 810 O O . LEU A 1 105 ? 10.270 -11.531 -7.142 1.00 97.69 105 LEU A O 1
ATOM 814 N N . ASP A 1 106 ? 10.619 -10.108 -5.431 1.00 97.75 106 ASP A N 1
ATOM 815 C CA . ASP A 1 106 ? 10.413 -11.087 -4.364 1.00 97.75 106 ASP A CA 1
ATOM 816 C C . ASP A 1 106 ? 9.770 -10.433 -3.131 1.00 97.75 106 ASP A C 1
ATOM 818 O O . ASP A 1 106 ? 9.652 -9.210 -3.053 1.00 97.75 106 ASP A O 1
ATOM 822 N N . ASN A 1 107 ? 9.332 -11.256 -2.176 1.00 96.31 107 ASN A N 1
ATOM 823 C CA . ASN A 1 107 ? 8.839 -10.842 -0.858 1.00 96.31 107 ASN A CA 1
ATOM 824 C C . ASN A 1 107 ? 7.726 -9.779 -0.892 1.00 96.31 107 ASN A C 1
ATOM 826 O O . ASN A 1 107 ? 7.665 -8.907 -0.029 1.00 96.31 107 ASN A O 1
ATOM 830 N N . VAL A 1 108 ? 6.830 -9.852 -1.882 1.00 96.56 108 VAL A N 1
ATOM 831 C CA . VAL A 1 108 ? 5.719 -8.900 -2.012 1.00 96.56 108 VAL A CA 1
ATOM 832 C C . VAL A 1 108 ? 4.706 -9.106 -0.888 1.00 96.56 108 VAL A C 1
ATOM 834 O O . VAL A 1 108 ? 4.069 -10.159 -0.793 1.00 96.56 108 VAL A O 1
ATOM 837 N N . VAL A 1 109 ? 4.513 -8.073 -0.075 1.00 95.56 109 VAL A N 1
ATOM 838 C CA . VAL A 1 109 ? 3.559 -8.035 1.030 1.00 95.56 109 VAL A CA 1
ATOM 839 C C . VAL A 1 109 ? 2.694 -6.789 0.914 1.00 95.56 109 VAL A C 1
ATOM 841 O O . VAL A 1 109 ? 3.188 -5.672 0.830 1.00 95.56 109 VAL A O 1
ATOM 844 N N . LEU A 1 110 ? 1.379 -6.988 0.960 1.00 95.38 110 LEU A N 1
ATOM 845 C CA . LEU A 1 110 ? 0.405 -5.927 1.184 1.00 95.38 110 LEU A CA 1
ATOM 846 C C . LEU A 1 110 ? -0.055 -6.038 2.635 1.00 95.38 110 LEU A C 1
ATOM 848 O O . LEU A 1 110 ? -0.781 -6.975 2.981 1.00 95.38 110 LEU A O 1
ATOM 852 N N . LYS A 1 111 ? 0.412 -5.130 3.493 1.00 93.38 111 LYS A N 1
ATOM 853 C CA . LYS A 1 111 ? 0.054 -5.143 4.909 1.00 93.38 111 LYS A CA 1
ATOM 854 C C . LYS A 1 111 ? -1.374 -4.630 5.079 1.00 93.38 111 LYS A C 1
ATOM 856 O O . LYS A 1 111 ? -1.804 -3.704 4.398 1.00 93.38 111 LYS A O 1
ATOM 861 N N . ARG A 1 112 ? -2.109 -5.277 5.979 1.00 91.81 112 ARG A N 1
ATOM 862 C CA . ARG A 1 112 ? -3.478 -4.926 6.359 1.00 91.81 112 ARG A CA 1
ATOM 863 C C . ARG A 1 112 ? -3.557 -4.903 7.873 1.00 91.81 112 ARG A C 1
ATOM 865 O O . ARG A 1 112 ? -2.935 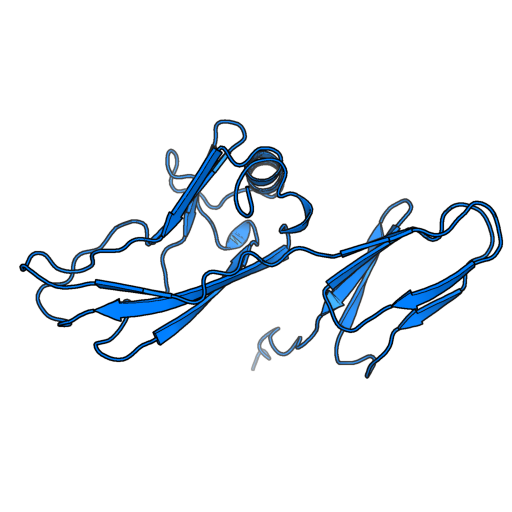-5.754 8.514 1.00 91.81 112 ARG A O 1
ATOM 872 N N . ALA A 1 113 ? -4.343 -3.986 8.414 1.00 89.75 113 ALA A N 1
ATOM 873 C CA . ALA A 1 113 ? -4.698 -4.014 9.816 1.00 89.75 113 ALA A CA 1
ATOM 874 C C . ALA A 1 113 ? -5.521 -5.273 10.131 1.00 89.75 113 ALA A C 1
ATOM 876 O O . ALA A 1 113 ? -6.322 -5.733 9.304 1.00 89.75 113 ALA A O 1
ATOM 877 N N . ALA A 1 114 ? -5.325 -5.847 11.316 1.00 87.38 114 ALA A N 1
ATOM 878 C CA . ALA A 1 114 ? -6.171 -6.933 11.792 1.00 87.38 114 ALA A CA 1
ATOM 879 C C . ALA A 1 114 ? -7.498 -6.377 12.329 1.00 87.38 114 ALA A C 1
ATOM 881 O O . ALA A 1 114 ? -7.573 -5.237 12.774 1.00 87.38 114 ALA A O 1
ATOM 882 N N . LEU A 1 115 ? -8.563 -7.179 12.278 1.00 88.06 115 LEU A N 1
ATOM 883 C CA . LEU A 1 115 ? -9.831 -6.844 12.924 1.00 88.06 115 LEU A CA 1
ATOM 884 C C . LEU A 1 115 ? -9.935 -7.618 14.235 1.00 88.06 115 LEU A C 1
ATOM 886 O O . LEU A 1 115 ? -9.910 -8.851 14.225 1.00 88.06 115 LEU A O 1
ATOM 890 N N . VAL A 1 116 ? -10.095 -6.899 15.339 1.00 88.88 116 VAL A N 1
ATOM 891 C CA . VAL A 1 116 ? -10.304 -7.461 16.673 1.00 88.88 116 VAL A CA 1
ATOM 892 C C . VAL A 1 116 ? -11.650 -6.966 17.183 1.00 88.88 116 VAL A C 1
ATOM 894 O O . VAL A 1 116 ? -11.882 -5.765 17.268 1.00 88.88 116 VAL A O 1
ATOM 897 N N . SER A 1 117 ? -12.558 -7.883 17.507 1.00 89.06 117 SER A N 1
ATOM 898 C CA . SER A 1 117 ? -13.907 -7.526 17.953 1.00 89.06 117 SER A CA 1
ATOM 899 C C . SER A 1 117 ? -14.259 -8.212 19.266 1.00 89.06 117 SER A C 1
ATOM 901 O O . SER A 1 117 ? -14.066 -9.422 19.408 1.00 89.06 117 SER A O 1
ATOM 903 N N . GLY A 1 118 ? -14.784 -7.429 20.203 1.00 88.75 118 GLY A N 1
ATOM 904 C CA . GLY A 1 118 ? -15.446 -7.886 21.414 1.00 88.75 118 GLY A CA 1
ATOM 905 C C . GLY A 1 118 ? -16.902 -8.276 21.164 1.00 88.75 118 GLY A C 1
ATOM 906 O O . GLY A 1 118 ? -17.368 -8.433 20.032 1.00 88.75 118 GLY A O 1
ATOM 907 N N . THR A 1 119 ? -17.622 -8.486 22.254 1.00 92.00 119 THR A N 1
ATOM 908 C CA . THR A 1 119 ? -19.015 -8.919 22.290 1.00 92.00 119 THR A CA 1
ATOM 909 C C . THR A 1 119 ? -19.919 -7.772 22.760 1.00 92.00 119 THR A C 1
ATOM 911 O O . THR A 1 119 ? -19.587 -6.604 22.632 1.00 92.00 119 THR A O 1
ATOM 914 N N . ALA A 1 12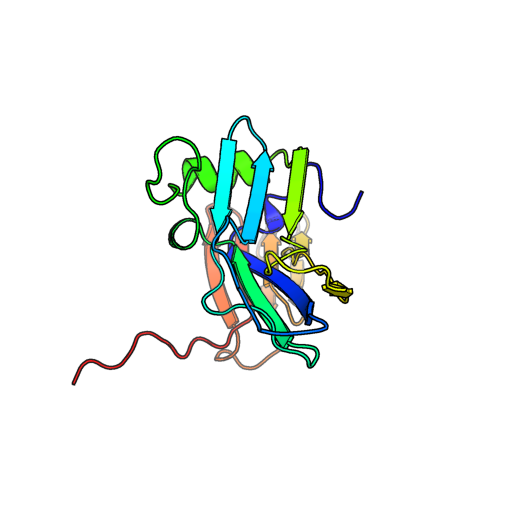0 ? -21.127 -8.076 23.242 1.00 92.50 120 ALA A N 1
ATOM 915 C CA . ALA A 1 120 ? -21.985 -7.081 23.893 1.00 92.50 120 ALA A CA 1
ATOM 916 C C . ALA A 1 120 ? -21.792 -7.031 25.427 1.00 92.50 120 ALA A C 1
ATOM 918 O O . ALA A 1 120 ? -22.581 -6.388 26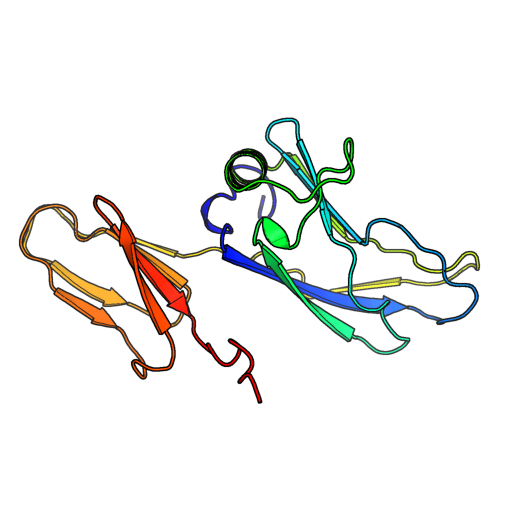.126 1.00 92.50 120 ALA A O 1
ATOM 919 N N . GLY A 1 121 ? -20.834 -7.802 25.953 1.00 94.69 121 GLY A N 1
ATOM 920 C CA . GLY A 1 121 ? -20.507 -7.893 27.373 1.00 94.69 121 GLY A CA 1
ATOM 921 C C . GLY A 1 121 ? -19.376 -6.951 27.779 1.00 94.69 121 GLY A C 1
ATOM 922 O O . GLY A 1 121 ? -18.991 -6.067 27.042 1.00 94.69 121 GLY A O 1
ATOM 923 N N . ALA A 1 122 ? -18.851 -7.122 28.992 1.00 94.69 122 ALA A N 1
ATOM 924 C CA . ALA A 1 122 ? -17.610 -6.453 29.373 1.00 94.69 122 ALA A CA 1
ATOM 925 C C . ALA A 1 122 ? -16.428 -7.315 28.916 1.00 94.69 122 ALA A C 1
ATOM 927 O O . ALA A 1 122 ? -16.209 -8.389 29.487 1.00 94.69 122 ALA A O 1
ATOM 928 N N . ASP A 1 123 ? -15.689 -6.859 27.908 1.00 93.06 123 ASP A N 1
ATOM 929 C CA . ASP A 1 123 ? -14.594 -7.619 27.312 1.00 93.06 123 ASP A CA 1
ATOM 930 C C . ASP A 1 123 ? -13.209 -7.165 27.800 1.00 93.06 123 ASP A C 1
ATOM 932 O O . ASP A 1 123 ? -12.963 -5.998 28.107 1.00 93.06 123 ASP A O 1
ATOM 936 N N . SER A 1 124 ? -12.275 -8.117 27.874 1.00 92.56 124 SER A N 1
ATOM 937 C CA . SER A 1 124 ? -10.849 -7.856 28.101 1.00 92.56 124 SER A CA 1
ATOM 938 C C . SER A 1 124 ? -10.082 -8.253 26.848 1.00 92.56 124 SER A C 1
ATOM 940 O O . SER A 1 124 ? -9.779 -9.429 26.643 1.00 92.56 124 SER A O 1
ATOM 942 N N . ILE A 1 125 ? -9.762 -7.272 26.017 1.00 87.81 125 ILE A N 1
ATOM 943 C CA . ILE A 1 125 ? -9.109 -7.468 24.727 1.00 87.81 125 ILE A CA 1
ATOM 944 C C . ILE A 1 125 ? -7.608 -7.240 24.897 1.00 87.81 125 ILE A C 1
ATOM 946 O O . ILE A 1 125 ? -7.187 -6.196 25.389 1.00 87.81 125 ILE A O 1
ATOM 950 N N . SER A 1 126 ? -6.794 -8.216 24.493 1.00 86.50 126 SER A N 1
ATOM 951 C CA . SER A 1 126 ? -5.343 -8.046 24.387 1.00 86.50 126 SER A CA 1
ATOM 952 C C . SER A 1 126 ? -4.984 -7.829 22.929 1.00 86.50 126 SER A C 1
ATOM 954 O O . SER A 1 126 ? -5.179 -8.727 22.113 1.00 86.50 126 SER A O 1
ATOM 956 N N . ASP A 1 127 ? -4.431 -6.664 22.631 1.00 81.50 127 ASP A N 1
ATOM 957 C CA . ASP A 1 127 ? -3.944 -6.333 21.303 1.00 81.50 127 ASP A CA 1
ATOM 958 C C . ASP A 1 127 ? -2.532 -6.885 21.092 1.00 81.50 127 ASP A C 1
ATOM 960 O O . ASP A 1 127 ? -1.673 -6.785 21.982 1.00 81.50 127 ASP A O 1
ATOM 964 N N . ALA A 1 128 ? -2.309 -7.513 19.940 1.00 76.12 128 ALA A N 1
ATOM 965 C CA . ALA A 1 128 ? -1.006 -8.043 19.564 1.00 76.12 128 ALA A CA 1
ATOM 966 C C . ALA A 1 128 ? -0.116 -6.918 19.009 1.00 76.12 128 ALA A C 1
ATOM 968 O O . ALA A 1 128 ? -0.540 -5.782 18.853 1.00 76.12 128 ALA A O 1
ATOM 969 N N . ALA A 1 129 ? 1.153 -7.215 18.727 1.00 76.81 129 ALA A N 1
ATOM 970 C CA . ALA A 1 129 ? 1.967 -6.275 17.966 1.00 76.81 129 ALA A CA 1
ATOM 971 C C . ALA A 1 129 ? 1.461 -6.225 16.518 1.00 76.81 129 ALA A C 1
ATOM 973 O O . ALA A 1 129 ? 1.341 -7.269 15.875 1.00 76.81 129 ALA A O 1
ATOM 974 N N . GLY A 1 130 ? 1.240 -5.028 15.988 1.00 77.25 130 GLY A N 1
ATOM 975 C CA . GLY A 1 130 ? 0.658 -4.879 14.664 1.00 77.25 130 GLY A CA 1
ATOM 976 C C . GLY A 1 130 ? -0.087 -3.566 14.523 1.00 77.25 130 GLY A C 1
ATOM 977 O O . GLY A 1 130 ? -0.010 -2.704 15.396 1.00 77.25 130 GLY A O 1
ATOM 978 N N . SER A 1 131 ? -0.722 -3.406 13.366 1.00 84.31 131 SER A N 1
ATOM 979 C CA . SER A 1 131 ? -1.787 -2.423 13.236 1.00 84.31 131 SER A CA 1
ATOM 980 C C . SER A 1 131 ? -3.104 -3.173 13.336 1.00 84.31 131 SER A C 1
ATOM 982 O O . SER A 1 131 ? -3.294 -4.176 12.641 1.00 84.31 131 SER A O 1
ATOM 984 N N . ASP A 1 132 ? -4.009 -2.682 14.165 1.00 86.75 132 ASP A N 1
ATOM 985 C CA . ASP A 1 132 ? -5.203 -3.404 14.572 1.00 86.75 132 ASP A CA 1
ATOM 986 C C . ASP A 1 132 ? -6.380 -2.430 14.663 1.00 86.75 132 ASP A C 1
ATOM 988 O O . ASP A 1 132 ? -6.273 -1.321 15.185 1.00 86.75 132 ASP A O 1
ATOM 992 N N . ILE A 1 133 ? -7.531 -2.836 14.138 1.00 86.25 133 ILE A N 1
ATOM 993 C CA . ILE A 1 133 ? -8.804 -2.145 14.321 1.00 86.25 133 ILE A CA 1
ATOM 994 C C . ILE A 1 133 ? -9.574 -2.920 15.377 1.00 86.25 133 ILE A C 1
ATOM 996 O O . ILE A 1 133 ? -10.009 -4.050 15.146 1.00 86.25 133 ILE A O 1
ATOM 1000 N N . ILE A 1 134 ? -9.745 -2.293 16.535 1.00 87.50 134 ILE A N 1
ATOM 1001 C CA . ILE A 1 134 ? -10.352 -2.885 17.716 1.00 87.50 134 ILE A CA 1
ATOM 1002 C C . ILE A 1 134 ? -11.739 -2.287 17.930 1.00 87.50 134 ILE A C 1
ATOM 1004 O O . ILE A 1 134 ? -11.893 -1.099 18.216 1.00 87.50 134 ILE A O 1
ATOM 1008 N N . ASP A 1 135 ? -12.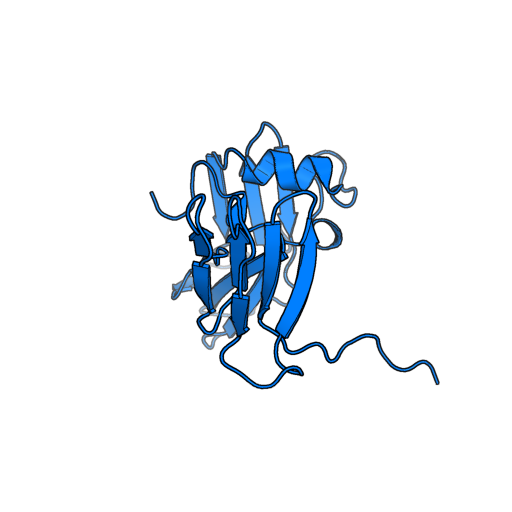755 -3.131 17.841 1.00 89.06 135 ASP A N 1
ATOM 1009 C CA . ASP A 1 135 ? -14.113 -2.826 18.274 1.00 89.06 135 ASP A CA 1
ATOM 1010 C C . ASP A 1 135 ? -14.372 -3.538 19.605 1.00 89.06 135 ASP A C 1
ATOM 1012 O O . ASP A 1 135 ? -14.328 -4.762 19.667 1.00 89.06 135 ASP A O 1
ATOM 1016 N N . GLY A 1 136 ? -14.619 -2.787 20.680 1.00 88.25 136 GLY A N 1
ATOM 1017 C CA . GLY A 1 136 ? -14.987 -3.377 21.974 1.00 88.25 136 GLY A CA 1
ATOM 1018 C C . GLY A 1 136 ? -16.368 -4.034 21.945 1.00 88.25 136 GLY A C 1
ATOM 1019 O O . GLY A 1 136 ? -16.624 -4.960 22.702 1.00 88.25 136 GLY A O 1
ATOM 1020 N N . GLY A 1 137 ? -17.220 -3.612 21.008 1.00 87.56 137 GLY A N 1
ATOM 1021 C CA . GLY A 1 137 ? -18.631 -3.935 20.993 1.00 87.56 137 GLY A CA 1
ATOM 1022 C C . GLY A 1 137 ? -19.411 -3.099 22.011 1.00 87.56 137 GLY A C 1
ATOM 1023 O O . GLY A 1 137 ? -19.113 -1.927 22.247 1.00 87.56 137 GLY A O 1
ATOM 1024 N N . ALA A 1 138 ? -20.492 -3.659 22.551 1.00 87.88 138 ALA A N 1
ATOM 1025 C CA . ALA A 1 138 ? -21.284 -2.977 23.576 1.00 87.88 138 ALA A CA 1
ATOM 1026 C C . ALA A 1 138 ? -20.803 -3.404 24.961 1.00 87.88 138 ALA A C 1
ATOM 1028 O O . ALA A 1 138 ? -20.451 -4.555 25.130 1.00 87.88 138 ALA A O 1
ATOM 1029 N N . GLY A 1 139 ? -20.902 -2.527 25.960 1.00 90.06 139 GLY A N 1
ATOM 1030 C CA . GLY A 1 139 ? -20.446 -2.831 27.316 1.00 90.06 139 GLY A CA 1
ATOM 1031 C C . GLY A 1 139 ? -19.372 -1.858 27.783 1.00 90.06 139 GLY A C 1
ATOM 1032 O O . GLY A 1 139 ? -19.232 -0.762 27.241 1.00 90.06 139 GLY A O 1
ATOM 1033 N N . VAL A 1 140 ? -18.681 -2.220 28.865 1.00 89.56 140 VAL A N 1
ATOM 1034 C CA . VAL A 1 140 ? -17.495 -1.497 29.338 1.00 89.56 140 VAL A CA 1
ATOM 1035 C C . VAL A 1 140 ? -16.305 -2.406 29.109 1.00 89.56 140 VAL A C 1
ATOM 1037 O O . VAL A 1 140 ? -16.121 -3.371 29.850 1.00 89.56 140 VAL A O 1
ATOM 1040 N N . ASP A 1 141 ? -15.506 -2.058 28.111 1.00 90.38 141 ASP A N 1
ATOM 1041 C CA . ASP A 1 141 ? -14.403 -2.894 27.655 1.00 90.38 141 ASP A CA 1
ATOM 1042 C C . ASP A 1 141 ? -13.058 -2.370 28.141 1.00 90.38 141 ASP A C 1
ATOM 1044 O O . ASP A 1 141 ? -12.839 -1.165 28.316 1.00 90.38 141 ASP A O 1
ATOM 1048 N N . LEU A 1 142 ? -12.134 -3.302 28.338 1.00 88.50 142 LEU A N 1
ATOM 1049 C CA . LEU A 1 142 ? -10.746 -3.033 28.658 1.00 88.50 142 LEU A CA 1
ATOM 1050 C C . LEU A 1 142 ? -9.868 -3.542 27.52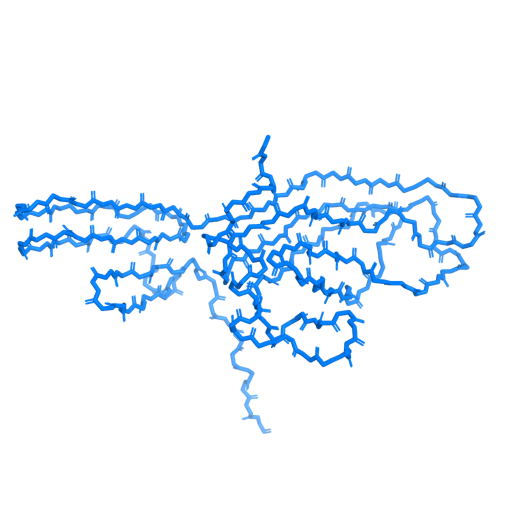0 1.00 88.50 142 LEU A C 1
ATOM 1052 O O . LEU A 1 142 ? -9.807 -4.742 27.266 1.00 88.50 142 LEU A O 1
ATOM 1056 N N . VAL A 1 143 ? -9.134 -2.632 26.883 1.00 86.44 143 VAL A N 1
ATOM 1057 C CA . VAL A 1 143 ? -8.118 -2.986 25.889 1.00 86.44 143 VAL A CA 1
ATOM 1058 C C . VAL A 1 143 ? -6.733 -2.861 26.517 1.00 86.44 143 VAL A C 1
ATOM 1060 O O . VAL A 1 143 ? -6.373 -1.817 27.067 1.00 86.44 143 VAL A O 1
ATOM 1063 N N . SER A 1 144 ? -5.956 -3.938 26.446 1.00 85.38 144 SER A N 1
ATOM 1064 C CA . SER A 1 144 ? -4.561 -3.996 26.862 1.00 85.38 144 SER A CA 1
ATOM 1065 C C . SER A 1 144 ? -3.671 -4.102 25.631 1.00 85.38 144 SER A C 1
ATOM 1067 O O . SER A 1 144 ? -3.740 -5.077 24.891 1.00 85.38 144 SER A O 1
ATOM 1069 N N . PHE A 1 145 ? -2.832 -3.094 25.418 1.00 80.12 145 PHE A N 1
ATOM 1070 C CA . PHE A 1 145 ? -1.901 -3.056 24.295 1.00 80.12 145 PHE A CA 1
ATOM 1071 C C . PHE A 1 145 ? -0.575 -3.695 24.699 1.00 80.12 145 PHE A C 1
ATOM 1073 O O . PHE A 1 145 ? 0.050 -3.268 25.678 1.00 80.12 145 PHE A O 1
ATOM 1080 N N . SER A 1 146 ? -0.139 -4.719 23.965 1.00 71.31 146 SER A N 1
ATOM 1081 C CA . SER A 1 146 ? 1.157 -5.346 24.213 1.00 71.31 146 SER A CA 1
ATOM 1082 C C . SER A 1 146 ? 2.280 -4.526 23.556 1.00 71.31 146 SER A C 1
ATOM 1084 O O . SER A 1 146 ? 2.409 -4.467 22.341 1.00 71.31 146 SER A O 1
ATOM 1086 N N . GLY A 1 147 ? 3.104 -3.841 24.358 1.00 70.00 147 GLY A N 1
ATOM 1087 C CA . GLY A 1 147 ? 4.252 -3.069 23.859 1.00 70.00 147 GLY A CA 1
ATOM 1088 C C . GLY A 1 147 ? 4.537 -1.782 24.634 1.00 70.00 147 GLY A C 1
ATOM 1089 O O . GLY A 1 147 ? 3.816 -1.412 25.562 1.00 70.00 147 GLY A O 1
ATOM 1090 N N . LEU A 1 148 ? 5.615 -1.080 24.264 1.00 73.88 148 LEU A N 1
ATOM 1091 C CA . LEU A 1 148 ? 5.885 0.263 24.784 1.00 73.88 148 LEU A CA 1
ATOM 1092 C C . LEU A 1 148 ? 4.867 1.239 24.189 1.00 73.88 148 LEU A C 1
ATOM 1094 O O . LEU A 1 148 ? 4.660 1.242 22.982 1.00 73.88 148 LEU A O 1
ATOM 1098 N N . ARG A 1 149 ? 4.288 2.130 25.002 1.00 73.56 149 ARG A N 1
ATOM 1099 C CA . ARG A 1 149 ? 3.336 3.149 24.517 1.00 73.56 149 ARG A CA 1
ATOM 1100 C C . ARG A 1 149 ? 3.921 4.070 23.435 1.00 73.56 149 ARG A C 1
ATOM 1102 O O . ARG A 1 149 ? 3.172 4.643 22.659 1.00 73.56 149 ARG A O 1
ATOM 1109 N N . SER A 1 150 ? 5.244 4.217 23.379 1.00 77.00 150 SER A N 1
ATOM 1110 C CA . SER A 1 150 ? 5.952 4.955 22.323 1.00 77.00 150 SER A CA 1
ATOM 1111 C C . SER A 1 150 ? 6.008 4.218 20.979 1.00 77.00 150 SER A C 1
ATOM 1113 O O . SER A 1 150 ? 6.430 4.799 19.987 1.00 77.00 150 SER A O 1
ATOM 1115 N N . SER A 1 151 ? 5.645 2.938 20.952 1.00 70.19 151 SER A N 1
ATOM 1116 C CA . SER A 1 151 ? 5.732 2.059 19.785 1.00 70.19 151 SER A CA 1
ATOM 1117 C C . SER A 1 151 ? 4.391 1.867 19.085 1.00 70.19 151 SER A C 1
ATOM 1119 O O . SER A 1 151 ? 4.295 0.984 18.244 1.00 70.19 151 SER A O 1
ATOM 1121 N N . PHE A 1 152 ? 3.358 2.640 19.429 1.00 70.50 152 PHE A N 1
ATOM 1122 C CA . PHE A 1 152 ? 2.078 2.639 18.720 1.00 70.50 152 PHE A CA 1
ATOM 1123 C C . PHE A 1 152 ? 1.315 3.952 18.938 1.00 70.50 152 PHE A C 1
ATOM 1125 O O . PHE A 1 152 ? 1.445 4.599 19.983 1.00 70.50 152 PHE A O 1
ATOM 1132 N N . SER A 1 153 ? 0.502 4.345 17.960 1.00 76.31 153 SER A N 1
ATOM 1133 C CA . SER A 1 153 ? -0.499 5.406 18.113 1.00 76.31 153 SER A CA 1
ATOM 1134 C C . SER A 1 153 ? -1.890 4.783 18.227 1.00 76.31 153 SER A C 1
ATOM 1136 O O . SER A 1 153 ? -2.121 3.673 17.755 1.00 76.31 153 SER A O 1
ATOM 1138 N N . VAL A 1 154 ? -2.803 5.471 18.915 1.00 76.69 154 VAL A N 1
ATOM 1139 C CA . VAL A 1 154 ? -4.191 5.021 19.075 1.00 76.69 154 VAL A CA 1
ATOM 1140 C C . VAL A 1 154 ? -5.115 6.155 18.658 1.00 76.69 154 VAL A C 1
ATOM 1142 O O . VAL A 1 154 ? -5.077 7.232 19.258 1.00 76.69 154 VAL A O 1
ATOM 1145 N N . GLU A 1 155 ? -5.956 5.898 17.667 1.00 82.00 155 GLU A N 1
ATOM 1146 C CA . GLU A 1 155 ? -7.001 6.797 17.191 1.00 82.00 155 GLU A CA 1
ATOM 1147 C C . GLU A 1 155 ? -8.381 6.251 17.575 1.00 82.00 155 GLU A C 1
ATOM 1149 O O . GLU A 1 155 ? -8.628 5.048 17.512 1.00 82.00 155 GLU A O 1
ATOM 1154 N N . LYS A 1 156 ? -9.302 7.130 17.985 1.00 75.50 156 LYS A N 1
ATOM 1155 C CA . LYS A 1 156 ? -10.695 6.755 18.254 1.00 75.50 156 LYS A CA 1
ATOM 1156 C C . LYS A 1 156 ? -11.588 7.154 17.081 1.00 75.50 156 LYS A C 1
ATOM 1158 O O . LYS A 1 156 ? -11.785 8.343 16.849 1.00 75.50 156 LYS A O 1
ATOM 1163 N N . ASN A 1 157 ? -12.214 6.174 16.443 1.00 72.12 157 ASN A N 1
ATOM 1164 C CA . ASN A 1 157 ? -13.351 6.356 15.545 1.00 72.12 157 ASN A CA 1
ATOM 1165 C C . ASN A 1 157 ? -14.687 6.207 16.296 1.00 72.12 157 ASN A C 1
ATOM 1167 O O . ASN A 1 157 ? -14.719 5.856 17.474 1.00 72.12 157 ASN A O 1
ATOM 1171 N N . ALA A 1 158 ? -15.809 6.503 15.627 1.00 71.88 158 ALA A N 1
ATOM 1172 C CA . ALA A 1 158 ? -17.137 6.591 16.253 1.00 71.88 158 ALA A CA 1
ATOM 1173 C C . ALA A 1 158 ? -17.482 5.405 17.181 1.00 71.88 158 ALA A C 1
ATOM 1175 O O . ALA A 1 158 ? -18.047 5.621 18.255 1.00 71.88 158 ALA A O 1
ATOM 1176 N N . SER A 1 159 ? -17.091 4.185 16.795 1.00 69.19 159 SER A N 1
ATOM 1177 C CA . SER A 1 159 ? -17.345 2.951 17.555 1.00 69.19 159 SER A CA 1
ATOM 1178 C C . SER A 1 159 ? -16.116 2.055 17.731 1.00 69.19 159 SER A C 1
ATOM 1180 O O . SER A 1 159 ? -16.215 1.035 18.395 1.00 69.19 159 SER A O 1
ATOM 1182 N N . SER A 1 160 ? -14.957 2.424 17.183 1.00 74.94 160 SER A N 1
ATOM 1183 C CA . SER A 1 160 ? -13.772 1.558 17.170 1.00 74.94 160 SER A CA 1
ATOM 1184 C C . SER A 1 160 ? -12.515 2.348 17.499 1.00 74.94 160 SER A C 1
ATOM 1186 O O . SER A 1 160 ? -12.460 3.562 17.304 1.00 74.94 160 SER A O 1
ATOM 1188 N N . TRP A 1 161 ? -11.494 1.658 17.978 1.00 78.50 161 TRP A N 1
ATOM 1189 C CA . TRP A 1 161 ? -10.151 2.183 18.159 1.00 78.50 161 TRP A CA 1
ATOM 1190 C C . TRP A 1 161 ? -9.256 1.619 17.063 1.00 78.50 161 TRP A C 1
ATOM 1192 O O . TRP A 1 161 ? -9.299 0.423 16.800 1.00 78.50 161 TRP A O 1
ATOM 1202 N N . ILE A 1 162 ? -8.460 2.463 16.422 1.00 75.44 162 ILE A N 1
ATOM 1203 C CA . ILE A 1 162 ? -7.419 2.023 15.496 1.00 75.44 162 ILE A CA 1
ATOM 1204 C C . ILE A 1 162 ? -6.087 2.158 16.217 1.00 75.44 162 ILE A C 1
ATOM 1206 O O . ILE A 1 162 ? -5.772 3.217 16.761 1.00 75.44 162 ILE A O 1
ATOM 1210 N N . VAL A 1 163 ? -5.324 1.075 16.242 1.00 74.62 163 VAL A N 1
ATOM 1211 C CA . VAL A 1 163 ? -3.951 1.032 16.724 1.00 74.62 163 VAL A CA 1
ATOM 1212 C C . VAL A 1 163 ? -3.054 0.951 15.506 1.00 74.62 163 VAL A C 1
ATOM 1214 O O . VAL A 1 163 ? -3.193 0.041 14.694 1.00 74.62 163 VAL A O 1
ATOM 1217 N N . HIS A 1 164 ? -2.127 1.891 15.374 1.00 69.19 164 HIS A N 1
ATOM 1218 C CA . HIS A 1 164 ? -1.089 1.807 14.354 1.00 69.19 164 HIS A CA 1
ATOM 1219 C C . HIS A 1 164 ? 0.213 1.368 15.010 1.00 69.19 164 HIS A C 1
ATOM 1221 O O . HIS A 1 164 ? 0.622 1.948 16.022 1.00 69.19 164 HIS A O 1
ATOM 1227 N N . ALA A 1 165 ? 0.902 0.395 14.411 1.00 64.81 165 ALA A N 1
ATOM 1228 C CA . ALA A 1 165 ? 2.271 0.081 14.800 1.00 64.81 165 ALA A CA 1
ATOM 1229 C C . ALA A 1 165 ? 3.158 1.329 14.632 1.00 64.81 165 ALA A C 1
ATOM 1231 O O . ALA A 1 165 ? 3.143 1.987 13.595 1.00 64.81 165 ALA A O 1
ATOM 1232 N N . GLY A 1 166 ? 3.944 1.664 15.649 1.00 55.41 166 GLY A N 1
ATOM 1233 C CA . GLY A 1 166 ? 4.800 2.843 15.675 1.00 55.41 166 GLY A CA 1
ATOM 1234 C C . GLY A 1 166 ? 6.280 2.517 15.487 1.00 55.41 166 GLY A C 1
ATOM 1235 O O . GLY A 1 166 ? 6.855 1.713 16.218 1.00 55.41 166 GLY A O 1
ATOM 1236 N N . ILE A 1 167 ? 6.921 3.274 14.598 1.00 37.56 167 ILE A N 1
ATOM 1237 C CA . ILE A 1 167 ? 7.901 4.276 15.034 1.00 37.56 167 ILE A CA 1
ATOM 1238 C C . ILE A 1 167 ? 7.422 5.616 14.454 1.00 37.56 167 ILE A C 1
ATOM 1240 O O . ILE A 1 167 ? 7.639 5.869 13.273 1.00 37.56 167 ILE A O 1
ATOM 1244 N N . ASP A 1 168 ? 6.776 6.479 15.249 1.00 45.59 168 ASP A N 1
ATOM 1245 C CA . ASP A 1 168 ? 6.750 7.904 14.890 1.00 45.59 168 ASP A CA 1
ATOM 1246 C C . ASP A 1 168 ? 8.099 8.498 15.288 1.00 45.59 168 ASP A C 1
ATOM 1248 O O . ASP A 1 168 ? 8.417 8.643 16.471 1.00 45.59 168 ASP A O 1
ATOM 1252 N N . HIS A 1 169 ? 8.910 8.809 14.282 1.00 35.69 169 HIS A N 1
ATOM 1253 C CA . HIS A 1 169 ? 10.064 9.677 14.460 1.00 35.69 169 HIS A CA 1
ATOM 1254 C C . HIS A 1 169 ? 10.217 10.652 13.287 1.00 35.69 169 HIS A C 1
ATOM 1256 O O . HIS A 1 169 ? 11.337 10.886 12.834 1.00 35.69 169 HIS A O 1
ATOM 1262 N N . ASN A 1 170 ? 9.113 11.216 12.762 1.00 35.06 170 ASN A N 1
ATOM 1263 C CA . ASN A 1 170 ? 9.236 12.249 11.724 1.00 35.06 170 ASN A CA 1
ATOM 1264 C C . ASN A 1 170 ? 8.037 13.213 11.579 1.00 35.06 170 ASN A C 1
ATOM 1266 O O . ASN A 1 170 ? 7.409 13.313 10.529 1.00 35.06 170 ASN A O 1
ATOM 1270 N N . GLN A 1 171 ? 7.821 14.065 12.581 1.00 34.75 171 GLN A N 1
ATOM 1271 C CA . GLN A 1 171 ? 7.681 15.496 12.282 1.00 34.75 171 GLN A CA 1
ATOM 1272 C C . GLN A 1 171 ? 9.097 16.090 12.389 1.00 34.75 171 GLN A C 1
ATOM 1274 O O . GLN A 1 171 ? 9.634 16.136 13.499 1.00 34.75 171 GLN A O 1
ATOM 1279 N N . PRO A 1 172 ? 9.763 16.490 11.288 1.00 34.84 172 PRO A N 1
ATOM 1280 C CA . PRO A 1 172 ? 11.117 17.017 11.378 1.00 34.84 172 PRO A CA 1
ATOM 1281 C C . PRO A 1 172 ? 11.131 18.303 12.212 1.00 34.84 172 PRO A C 1
ATOM 1283 O O . PRO A 1 172 ? 10.407 19.263 11.932 1.00 34.84 172 PRO A O 1
ATOM 1286 N N . ASN A 1 173 ? 11.981 18.303 13.242 1.00 34.81 173 ASN A N 1
ATOM 1287 C CA . ASN A 1 173 ? 12.316 19.470 14.049 1.00 34.81 173 ASN A CA 1
ATOM 1288 C C . ASN A 1 173 ? 12.650 20.657 13.138 1.00 34.81 173 ASN A C 1
ATOM 1290 O O . ASN A 1 173 ? 13.627 20.626 12.389 1.00 34.81 173 ASN A O 1
ATOM 1294 N N . ARG A 1 174 ? 11.843 21.717 13.232 1.00 37.00 174 ARG A N 1
ATOM 1295 C CA . ARG A 1 174 ? 12.196 23.030 12.694 1.00 37.00 174 ARG A CA 1
ATOM 1296 C C . ARG A 1 174 ? 13.310 23.607 13.565 1.00 37.00 174 ARG A C 1
ATOM 1298 O O . ARG A 1 174 ? 13.068 23.903 14.734 1.00 37.00 174 ARG A O 1
ATOM 1305 N N . TYR A 1 175 ? 14.497 23.752 12.987 1.00 46.19 175 TYR A N 1
ATOM 1306 C CA . TYR A 1 175 ? 15.459 24.768 13.406 1.00 46.19 175 TYR A CA 1
ATOM 1307 C C . TYR A 1 175 ? 15.276 25.997 12.519 1.00 46.19 175 TYR A C 1
ATOM 1309 O O . TYR A 1 175 ? 15.098 25.802 11.294 1.00 46.19 175 TYR A O 1
#

Organism: NCBI:txid2899244

InterPro domains:
  IPR000034 Laminin IV [PF00052] (2-116)
  IPR000034 Laminin IV [PS51115] (1-156)
  IPR000034 Laminin IV [SM00281] (1-115)
  IPR001343 RTX calcium-binding nonapeptide repeat [PF00353] (117-142)
  IPR011049 Serralysin-like metalloprotease, C-terminal [SSF51120] (92-162)
  IPR018511 Hemolysin-type calcium-binding conserved site [PS00330] (123-141)

Radius of gyration: 19.11 Å; chains: 1; bounding box: 44×38×52 Å

pLDDT: mean 88.45, std 14.79, range [34.75, 98.81]